Protein AF-A0A085A7H0-F1 (afdb_monomer_lite)

pLDDT: mean 88.13, std 11.01, range [43.56, 97.69]

Secondary structure (DSSP, 8-state):
-----SHHHHHHHHHHHHHHHHHHHHHHHHHHHHHHHHHHHHHHHHHHHHHHHHHHHHHHS---TT-SEEEEEEGGGTEEEEEEE-TTSEEEEEEEETTEEEEEEEEEETTEEEE-TT--BSS--SSSGGGGS--

Structure (mmCIF, N/CA/C/O backbone):
data_AF-A0A085A7H0-F1
#
_entry.id   AF-A0A085A7H0-F1
#
loop_
_atom_site.group_PDB
_atom_site.id
_atom_site.type_symbol
_atom_site.label_atom_id
_atom_site.label_alt_id
_atom_site.label_comp_id
_atom_site.label_asym_id
_atom_site.label_entity_id
_atom_site.label_seq_id
_atom_site.pdbx_PDB_ins_code
_atom_site.Cartn_x
_atom_site.Cartn_y
_atom_site.Cartn_z
_atom_site.occupancy
_atom_site.B_iso_or_equiv
_atom_site.auth_seq_id
_atom_site.auth_comp_id
_atom_site.auth_asym_id
_atom_site.auth_atom_id
_atom_site.pdbx_PDB_model_num
ATOM 1 N N . MET A 1 1 ? 44.334 0.929 -70.797 1.00 43.56 1 MET A N 1
ATOM 2 C CA . MET A 1 1 ? 44.015 -0.314 -70.061 1.00 43.56 1 MET A CA 1
ATOM 3 C C . MET A 1 1 ? 44.138 0.011 -68.576 1.00 43.56 1 MET A C 1
ATOM 5 O O . MET A 1 1 ? 45.223 -0.104 -68.023 1.00 43.56 1 MET A O 1
ATOM 9 N N . ASN A 1 2 ? 43.080 0.563 -67.972 1.00 47.50 2 ASN A N 1
ATOM 10 C CA . ASN A 1 2 ? 43.124 1.065 -66.593 1.00 47.50 2 ASN A CA 1
ATOM 11 C C . ASN A 1 2 ? 42.776 -0.074 -65.636 1.00 47.50 2 ASN A C 1
ATOM 13 O O . ASN A 1 2 ? 41.723 -0.692 -65.759 1.00 47.50 2 ASN A O 1
ATOM 17 N N . ARG A 1 3 ? 43.702 -0.396 -64.731 1.00 55.81 3 ARG A N 1
ATOM 18 C CA . ARG A 1 3 ? 43.581 -1.515 -63.795 1.00 55.81 3 ARG A CA 1
ATOM 19 C C . ARG A 1 3 ? 43.024 -0.994 -62.470 1.00 55.81 3 ARG A C 1
ATOM 21 O O . ARG A 1 3 ? 43.773 -0.547 -61.605 1.00 55.81 3 ARG A O 1
ATOM 28 N N . GLU A 1 4 ? 41.702 -1.016 -62.342 1.00 55.62 4 GLU A N 1
ATOM 29 C CA . GLU A 1 4 ? 40.946 -0.563 -61.168 1.00 55.62 4 GLU A CA 1
ATOM 30 C C . GLU A 1 4 ? 40.969 -1.604 -60.032 1.00 55.62 4 GLU A C 1
ATOM 32 O O . GLU A 1 4 ? 39.954 -2.179 -59.663 1.00 55.62 4 GLU A O 1
ATOM 37 N N . ASN A 1 5 ? 42.140 -1.871 -59.449 1.00 57.03 5 ASN A N 1
ATOM 38 C CA . ASN A 1 5 ? 42.260 -2.868 -58.369 1.00 57.03 5 ASN A CA 1
ATOM 39 C C . ASN A 1 5 ? 42.083 -2.278 -56.951 1.00 57.03 5 ASN A C 1
ATOM 41 O O . ASN A 1 5 ? 42.075 -3.028 -55.979 1.00 57.03 5 ASN A O 1
ATOM 45 N N . GLY A 1 6 ? 41.957 -0.950 -56.811 1.00 59.09 6 GLY A N 1
ATOM 46 C CA . GLY A 1 6 ? 41.834 -0.257 -55.514 1.00 59.09 6 GLY A CA 1
ATOM 47 C C . GLY A 1 6 ? 40.403 0.112 -55.099 1.00 59.09 6 GLY A C 1
ATOM 48 O O . GLY A 1 6 ? 40.132 0.293 -53.915 1.00 59.09 6 GLY A O 1
ATOM 49 N N . ILE A 1 7 ? 39.468 0.192 -56.050 1.00 63.38 7 ILE A N 1
ATOM 50 C CA . ILE A 1 7 ? 38.077 0.599 -55.781 1.00 63.38 7 ILE A CA 1
ATOM 51 C C . ILE A 1 7 ? 37.320 -0.528 -55.058 1.00 63.38 7 ILE A C 1
ATOM 53 O O . ILE A 1 7 ? 36.536 -0.272 -54.145 1.00 63.38 7 ILE A O 1
ATOM 57 N N . SER A 1 8 ? 37.618 -1.789 -55.394 1.00 73.31 8 SER A N 1
ATOM 58 C CA . SER A 1 8 ? 36.950 -2.953 -54.802 1.00 73.31 8 SER A CA 1
ATOM 59 C C . SER A 1 8 ? 37.321 -3.197 -53.332 1.00 73.31 8 SER A C 1
ATOM 61 O O . SER A 1 8 ? 36.482 -3.679 -52.573 1.00 73.31 8 SER A O 1
ATOM 63 N N . SER A 1 9 ? 38.547 -2.869 -52.902 1.00 83.50 9 SER A N 1
ATOM 64 C CA . SER A 1 9 ? 38.970 -3.034 -51.501 1.00 83.50 9 SER A CA 1
ATOM 65 C C . SER A 1 9 ? 38.445 -1.909 -50.609 1.00 83.50 9 SER A C 1
ATOM 67 O O . SER A 1 9 ? 37.971 -2.172 -49.505 1.00 83.50 9 SER A O 1
ATOM 69 N N . LEU A 1 10 ? 38.444 -0.668 -51.108 1.00 88.38 10 LEU A N 1
ATOM 70 C CA . LEU A 1 10 ? 37.836 0.475 -50.422 1.00 88.38 10 LEU A CA 1
ATOM 71 C C . LEU A 1 10 ? 36.329 0.291 -50.229 1.00 88.38 10 LEU A C 1
ATOM 73 O O . LEU A 1 10 ? 35.823 0.532 -49.135 1.00 88.38 10 LEU A O 1
ATOM 77 N N . ALA A 1 11 ? 35.620 -0.187 -51.256 1.00 87.62 11 ALA A N 1
ATOM 78 C CA . ALA A 1 11 ? 34.193 -0.476 -51.157 1.00 87.62 11 ALA A CA 1
ATOM 79 C C . ALA A 1 11 ? 33.893 -1.513 -50.063 1.00 87.62 11 ALA A C 1
ATOM 81 O O . ALA A 1 11 ? 32.960 -1.334 -49.282 1.00 87.62 11 ALA A O 1
ATOM 82 N N . LEU A 1 12 ? 34.715 -2.562 -49.953 1.00 91.00 12 LEU A N 1
ATOM 83 C CA . LEU A 1 12 ? 34.553 -3.592 -48.929 1.00 91.00 12 LEU A CA 1
ATOM 84 C C . LEU A 1 12 ? 34.785 -3.046 -47.512 1.00 91.00 12 LEU A C 1
ATOM 86 O O . LEU A 1 12 ? 33.991 -3.329 -46.621 1.00 91.00 12 LEU A O 1
ATOM 90 N N . VAL A 1 13 ? 35.814 -2.219 -47.304 1.00 92.81 13 VAL A N 1
ATOM 91 C CA . VAL A 1 13 ? 36.079 -1.579 -46.000 1.00 92.81 13 VAL A CA 1
ATOM 92 C C . VAL A 1 13 ? 34.960 -0.608 -45.609 1.00 92.81 13 VAL A C 1
ATOM 94 O O . VAL A 1 13 ? 34.545 -0.561 -44.453 1.00 92.81 13 VAL A O 1
ATOM 97 N N . LEU A 1 14 ? 34.426 0.151 -46.567 1.00 94.25 14 LEU A N 1
ATOM 98 C CA . LEU A 1 14 ? 33.289 1.036 -46.314 1.00 94.25 14 LEU A CA 1
ATOM 99 C C . LEU A 1 14 ? 32.034 0.240 -45.944 1.00 94.25 14 LEU A C 1
ATOM 101 O O . LEU A 1 14 ? 31.344 0.603 -44.994 1.00 94.25 14 LEU A O 1
ATOM 105 N N . LEU A 1 15 ? 31.765 -0.871 -46.636 1.00 94.06 15 LEU A N 1
ATOM 106 C CA . LEU A 1 15 ? 30.648 -1.755 -46.304 1.00 94.06 15 LEU A CA 1
ATOM 107 C C . LEU A 1 15 ? 30.794 -2.356 -44.901 1.00 94.06 15 LEU A C 1
ATOM 109 O O . LEU A 1 15 ? 29.820 -2.355 -44.148 1.00 94.06 15 LEU A O 1
ATOM 113 N N . THR A 1 16 ? 31.990 -2.815 -44.510 1.00 92.69 16 THR A N 1
ATOM 114 C CA . THR A 1 16 ? 32.212 -3.356 -43.158 1.00 92.69 16 THR A CA 1
ATOM 115 C C . THR A 1 16 ? 32.067 -2.284 -42.079 1.00 92.69 16 THR A C 1
ATOM 117 O O . THR A 1 16 ? 31.442 -2.548 -41.052 1.00 92.69 16 THR A O 1
ATOM 120 N N . LEU A 1 17 ? 32.550 -1.059 -42.317 1.00 94.56 17 LEU A N 1
ATOM 121 C CA . LEU A 1 17 ? 32.337 0.086 -41.422 1.00 94.56 17 LEU A CA 1
ATOM 122 C C . LEU A 1 17 ? 30.846 0.425 -41.276 1.00 94.56 17 LEU A C 1
ATOM 124 O O . LEU A 1 17 ? 30.360 0.608 -40.160 1.00 94.56 17 LEU A O 1
ATOM 128 N N . ILE A 1 18 ? 30.093 0.458 -42.379 1.00 95.25 18 ILE A N 1
ATOM 129 C CA . ILE A 1 18 ? 28.650 0.736 -42.361 1.00 95.25 18 ILE A CA 1
ATOM 130 C C . ILE A 1 18 ? 27.904 -0.350 -41.577 1.00 95.25 18 ILE A C 1
ATOM 132 O O . ILE A 1 18 ? 27.136 -0.023 -40.672 1.00 95.25 18 ILE A O 1
ATOM 136 N N . LEU A 1 19 ? 28.174 -1.629 -41.849 1.00 95.38 19 LEU A N 1
ATOM 137 C CA . LEU A 1 19 ? 27.590 -2.753 -41.109 1.00 95.38 19 LEU A CA 1
ATOM 138 C C . LEU A 1 19 ? 27.923 -2.682 -39.612 1.00 95.38 19 LEU A C 1
ATOM 140 O O . LEU A 1 19 ? 27.024 -2.807 -38.781 1.00 95.38 19 LEU A O 1
ATOM 144 N N . GLY A 1 20 ? 29.182 -2.402 -39.263 1.00 93.94 20 GLY A N 1
ATOM 145 C CA . GLY A 1 20 ? 29.611 -2.224 -37.876 1.00 93.94 20 GLY A CA 1
ATOM 146 C C . GLY A 1 20 ? 28.858 -1.092 -37.172 1.00 93.94 20 GLY A C 1
ATOM 147 O O . GLY A 1 20 ? 28.356 -1.279 -36.065 1.00 93.94 20 GLY A O 1
ATOM 148 N N . THR A 1 21 ? 28.698 0.062 -37.828 1.00 93.12 21 THR A N 1
ATOM 149 C CA . THR A 1 21 ? 27.944 1.191 -37.253 1.00 93.12 21 THR A CA 1
ATOM 150 C C . THR A 1 21 ? 26.452 0.900 -37.106 1.00 93.12 21 THR A C 1
ATOM 152 O O . THR A 1 21 ? 25.853 1.325 -36.118 1.00 93.12 21 THR A O 1
ATOM 155 N N . LEU A 1 22 ? 25.846 0.163 -38.040 1.00 91.12 22 LEU A N 1
ATOM 156 C CA . LEU A 1 22 ? 24.442 -0.245 -37.958 1.00 91.12 22 LEU A CA 1
ATOM 157 C C . LEU A 1 22 ? 24.204 -1.213 -36.795 1.00 91.12 22 LEU A C 1
ATOM 159 O O . LEU A 1 22 ? 23.264 -1.005 -36.029 1.00 91.12 22 LEU A O 1
ATOM 163 N N . LEU A 1 23 ? 25.076 -2.209 -36.611 1.00 92.19 23 LEU A N 1
ATOM 164 C CA . LEU A 1 23 ? 24.996 -3.152 -35.490 1.00 92.19 23 LEU A CA 1
ATOM 165 C C . LEU A 1 23 ? 25.157 -2.441 -34.142 1.00 92.19 23 LEU A C 1
ATOM 167 O O . LEU A 1 23 ? 24.341 -2.639 -33.243 1.00 92.19 23 LEU A O 1
ATOM 171 N N . LEU A 1 24 ? 26.154 -1.557 -34.015 1.00 88.88 24 LEU A N 1
ATOM 172 C CA . LEU A 1 24 ? 26.386 -0.803 -32.780 1.00 88.88 24 LEU A CA 1
ATOM 173 C C . LEU A 1 24 ? 25.207 0.121 -32.443 1.00 88.88 24 LEU A C 1
ATOM 175 O O . LEU A 1 24 ? 24.779 0.189 -31.290 1.00 88.88 24 LEU A O 1
ATOM 179 N N . LYS A 1 25 ? 24.649 0.809 -33.449 1.00 82.31 25 LYS A N 1
ATOM 180 C CA . LYS A 1 25 ? 23.467 1.667 -33.278 1.00 82.31 25 LYS A CA 1
ATOM 181 C C . LYS A 1 25 ? 22.220 0.861 -32.918 1.00 82.31 25 LYS A C 1
ATOM 183 O O . LYS A 1 25 ? 21.464 1.293 -32.051 1.00 82.31 25 LYS A O 1
ATOM 188 N N . GLY A 1 26 ? 22.015 -0.294 -33.552 1.00 83.06 26 GLY A N 1
ATOM 189 C CA . GLY A 1 26 ? 20.910 -1.203 -33.243 1.00 83.06 26 GLY A CA 1
ATOM 190 C C . GLY A 1 26 ? 20.968 -1.695 -31.798 1.00 83.06 26 GLY A C 1
ATOM 191 O O . GLY A 1 26 ? 19.994 -1.554 -31.060 1.00 83.06 26 GLY A O 1
ATOM 192 N N . LEU A 1 27 ? 22.142 -2.161 -31.363 1.00 81.94 27 LEU A N 1
ATOM 193 C CA . LEU A 1 27 ? 22.361 -2.638 -30.000 1.00 81.94 27 LEU A CA 1
ATOM 194 C C . LEU A 1 27 ? 22.197 -1.507 -28.969 1.00 81.94 27 LEU A C 1
ATOM 196 O O . LEU A 1 27 ? 21.480 -1.666 -27.984 1.00 81.94 27 LEU A O 1
ATOM 200 N N . SER A 1 28 ? 22.787 -0.332 -29.214 1.00 74.75 28 SER A N 1
ATOM 201 C CA . SER A 1 28 ? 22.658 0.832 -28.323 1.00 74.75 28 SER A CA 1
ATOM 202 C C . SER A 1 28 ? 21.198 1.260 -28.132 1.00 74.75 28 SER A C 1
ATOM 204 O O . SER A 1 28 ? 20.777 1.541 -27.008 1.00 74.75 28 SER A O 1
ATOM 206 N N . ARG A 1 29 ? 20.401 1.243 -29.207 1.00 69.38 29 ARG A N 1
ATOM 207 C CA . ARG A 1 29 ? 18.979 1.591 -29.146 1.00 69.38 29 ARG A CA 1
ATOM 208 C C . ARG A 1 29 ? 18.163 0.553 -28.373 1.00 69.38 29 ARG A C 1
ATOM 210 O O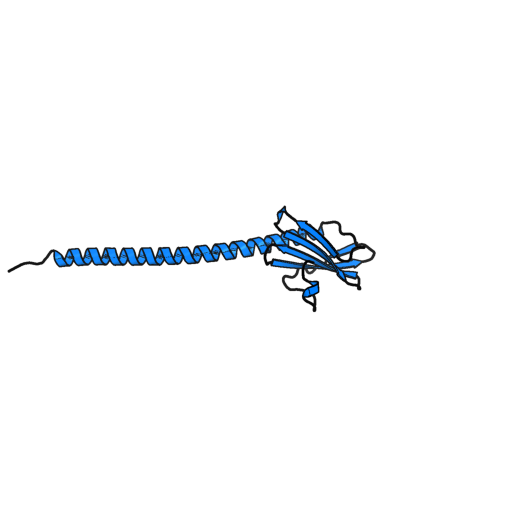 . ARG A 1 29 ? 17.308 0.935 -27.581 1.00 69.38 29 ARG A O 1
ATOM 217 N N . GLN A 1 30 ? 18.472 -0.734 -28.538 1.00 71.88 30 GLN A N 1
ATOM 218 C CA . GLN A 1 30 ? 17.852 -1.817 -27.768 1.00 71.88 30 GLN A CA 1
ATOM 219 C C . GLN A 1 30 ? 18.170 -1.715 -26.265 1.00 71.88 30 GLN A C 1
ATOM 221 O O . GLN A 1 30 ? 17.266 -1.857 -25.441 1.00 71.88 30 GLN A O 1
ATOM 226 N N . HIS A 1 31 ? 19.418 -1.403 -25.894 1.00 61.75 31 HIS A N 1
ATOM 227 C CA . HIS A 1 31 ? 19.800 -1.211 -24.489 1.00 61.75 31 HIS A CA 1
ATOM 228 C C . HIS A 1 31 ? 19.042 -0.059 -23.826 1.00 61.75 31 HIS A C 1
ATOM 230 O O . HIS A 1 31 ? 18.600 -0.196 -22.689 1.00 61.75 31 HIS A O 1
ATOM 236 N N . GLN A 1 32 ? 18.858 1.066 -24.519 1.00 67.56 32 GLN A N 1
ATOM 237 C CA . GLN A 1 32 ? 18.167 2.226 -23.948 1.00 67.56 32 GLN A CA 1
ATOM 238 C C . GLN A 1 32 ? 16.695 1.938 -23.630 1.00 67.56 32 GLN A C 1
ATOM 240 O O . GLN A 1 32 ? 16.220 2.322 -22.563 1.00 67.56 32 GLN A O 1
ATOM 245 N N . THR A 1 33 ? 15.985 1.231 -24.514 1.00 63.41 33 THR A N 1
ATOM 246 C CA . THR A 1 33 ? 14.588 0.838 -24.269 1.00 63.41 33 THR A CA 1
ATOM 247 C C . THR A 1 33 ? 14.467 -0.173 -23.128 1.00 63.41 33 THR A C 1
ATOM 249 O O . THR A 1 33 ? 13.536 -0.089 -22.332 1.00 63.41 33 THR A O 1
ATOM 252 N N . MET A 1 34 ? 15.420 -1.099 -23.001 1.00 65.88 34 MET A N 1
ATOM 253 C CA . MET A 1 34 ? 15.429 -2.066 -21.900 1.00 65.88 34 MET A CA 1
ATOM 254 C C . MET A 1 34 ? 15.702 -1.388 -20.548 1.00 65.88 34 MET A C 1
ATOM 256 O O . MET A 1 34 ? 15.049 -1.699 -19.557 1.00 65.88 34 MET A O 1
ATOM 260 N N . LEU A 1 35 ? 16.623 -0.418 -20.500 1.00 72.38 35 LEU A N 1
ATOM 261 C CA . LEU A 1 35 ? 16.933 0.316 -19.271 1.00 72.38 35 LEU A CA 1
ATOM 262 C C . LEU A 1 35 ? 15.740 1.137 -18.765 1.00 72.38 35 LEU A C 1
ATOM 264 O O . LEU A 1 35 ? 15.475 1.130 -17.565 1.00 72.38 35 LEU A O 1
ATOM 268 N N . SER A 1 36 ? 14.995 1.809 -19.650 1.00 68.69 36 SER A N 1
ATOM 269 C CA . SER A 1 36 ? 13.826 2.589 -19.224 1.00 68.69 36 SER A CA 1
ATOM 270 C C . SER A 1 36 ? 12.710 1.704 -18.658 1.00 68.69 36 SER A C 1
ATOM 272 O O . SER A 1 36 ? 12.134 2.039 -17.623 1.00 68.69 36 SER A O 1
ATOM 274 N N . GLN A 1 37 ? 12.451 0.543 -19.264 1.00 74.75 37 GLN A N 1
ATOM 275 C CA . GLN A 1 37 ? 11.477 -0.425 -18.746 1.00 74.75 37 GLN A CA 1
ATOM 276 C C . GLN A 1 37 ? 11.874 -0.939 -17.358 1.00 74.75 37 GLN A C 1
ATOM 278 O O . GLN A 1 37 ? 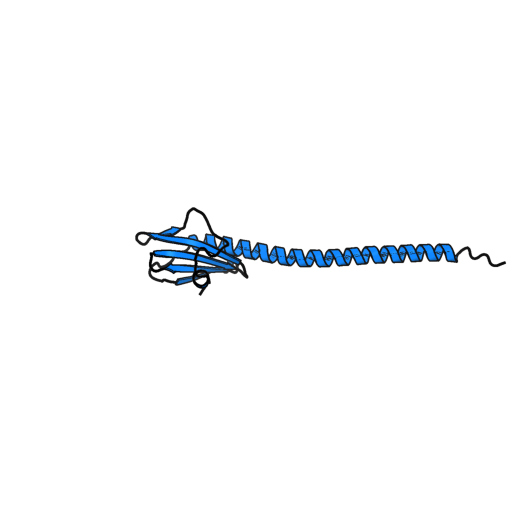11.070 -0.875 -16.429 1.00 74.75 37 GLN A O 1
ATOM 283 N N . VAL A 1 38 ? 13.142 -1.321 -17.176 1.00 82.00 38 VAL A N 1
ATOM 284 C CA . VAL A 1 38 ? 13.651 -1.790 -15.878 1.00 82.00 38 VAL A CA 1
ATOM 285 C C . VAL A 1 38 ? 13.510 -0.719 -14.796 1.00 82.00 38 VAL A C 1
ATOM 287 O O . VAL A 1 38 ? 13.180 -1.044 -13.659 1.00 82.00 38 VAL A O 1
ATOM 290 N N . THR A 1 39 ? 13.715 0.565 -15.110 1.00 79.44 39 THR A N 1
ATOM 291 C CA . THR A 1 39 ? 13.545 1.628 -14.101 1.00 79.44 39 THR A CA 1
ATOM 292 C C . THR A 1 39 ? 12.102 1.777 -13.624 1.00 79.44 39 THR A C 1
ATOM 294 O O . THR A 1 39 ? 11.882 1.975 -12.428 1.00 79.44 39 THR A O 1
ATOM 297 N N . LEU A 1 40 ? 11.122 1.640 -14.523 1.00 84.56 40 LEU A N 1
ATOM 298 C CA . LEU A 1 40 ? 9.702 1.691 -14.169 1.00 84.56 40 LEU A CA 1
ATOM 299 C C . LEU A 1 40 ? 9.303 0.474 -13.329 1.00 84.56 40 LEU A C 1
ATOM 301 O O . LEU A 1 40 ? 8.658 0.628 -12.294 1.00 84.56 40 LEU A O 1
ATOM 305 N N . GLU A 1 41 ? 9.753 -0.719 -13.718 1.00 89.06 41 GLU A N 1
ATOM 306 C CA . GLU A 1 41 ? 9.527 -1.946 -12.949 1.00 89.06 41 GLU A CA 1
ATOM 307 C C . GLU A 1 41 ? 10.158 -1.867 -11.555 1.00 89.06 41 GLU A C 1
ATOM 309 O O . GLU A 1 41 ? 9.520 -2.194 -10.557 1.00 89.06 41 GLU A O 1
ATOM 314 N N . GLN A 1 42 ? 11.392 -1.367 -11.455 1.00 89.56 42 GLN A N 1
ATOM 315 C CA . GLN A 1 42 ? 12.056 -1.161 -10.170 1.00 89.56 42 GLN A CA 1
ATOM 316 C C . GLN A 1 42 ? 11.307 -0.164 -9.286 1.00 89.56 42 GLN A C 1
ATOM 318 O O . GLN A 1 42 ? 11.229 -0.378 -8.076 1.00 89.56 42 GLN A O 1
ATOM 323 N N . ALA A 1 43 ? 10.775 0.920 -9.856 1.00 90.62 43 ALA A N 1
ATOM 324 C CA . ALA A 1 43 ? 9.972 1.881 -9.108 1.00 90.62 43 ALA A CA 1
ATOM 325 C C . ALA A 1 43 ? 8.694 1.221 -8.570 1.00 90.62 43 ALA A C 1
ATOM 327 O O . ALA A 1 43 ? 8.440 1.282 -7.368 1.00 90.62 43 ALA A O 1
ATOM 328 N N . ALA A 1 44 ? 7.972 0.489 -9.422 1.00 92.81 44 ALA A N 1
ATOM 329 C CA . ALA A 1 44 ? 6.764 -0.233 -9.036 1.00 92.81 44 ALA A CA 1
ATOM 330 C C . ALA A 1 44 ? 7.027 -1.276 -7.932 1.00 92.81 44 ALA A C 1
ATOM 332 O O . ALA A 1 44 ? 6.311 -1.326 -6.933 1.00 92.81 44 ALA A O 1
ATOM 333 N N . LEU A 1 45 ? 8.101 -2.064 -8.053 1.00 94.75 45 LEU A N 1
ATOM 334 C CA . LEU A 1 45 ? 8.502 -3.034 -7.027 1.00 94.75 45 LEU A CA 1
ATOM 335 C C . LEU A 1 45 ? 8.868 -2.359 -5.700 1.00 94.75 45 LEU A C 1
ATOM 337 O O . LEU A 1 45 ? 8.526 -2.865 -4.630 1.00 94.75 45 LEU A O 1
ATOM 341 N N . ARG A 1 46 ? 9.553 -1.210 -5.748 1.00 95.25 46 ARG A N 1
ATOM 342 C CA . ARG A 1 46 ? 9.898 -0.440 -4.544 1.00 95.25 46 ARG A CA 1
ATOM 343 C C . ARG A 1 46 ? 8.657 0.103 -3.851 1.00 95.25 46 ARG A C 1
ATOM 345 O O . ARG A 1 46 ? 8.574 -0.007 -2.632 1.00 95.25 46 ARG A O 1
ATOM 352 N N . ASP A 1 47 ? 7.708 0.657 -4.596 1.00 95.62 47 ASP A N 1
ATOM 353 C CA . ASP A 1 47 ? 6.475 1.210 -4.030 1.00 95.62 47 ASP A CA 1
ATOM 354 C C . ASP A 1 47 ? 5.569 0.108 -3.465 1.00 95.62 47 ASP A C 1
ATOM 356 O O . ASP A 1 47 ? 5.048 0.239 -2.357 1.00 95.62 47 ASP A O 1
ATOM 360 N N . SER A 1 48 ? 5.500 -1.042 -4.139 1.00 96.25 48 SER A N 1
ATOM 361 C CA . SER A 1 48 ? 4.879 -2.257 -3.606 1.00 96.25 48 SER A CA 1
ATOM 362 C C . SER A 1 48 ? 5.496 -2.676 -2.262 1.00 96.25 48 SER A C 1
ATOM 364 O O . SER A 1 48 ? 4.790 -2.807 -1.258 1.00 96.25 48 SER A O 1
ATOM 366 N N . ALA A 1 49 ? 6.824 -2.817 -2.200 1.00 96.31 49 ALA A N 1
ATOM 367 C CA . ALA A 1 49 ? 7.528 -3.214 -0.981 1.00 96.31 49 ALA A CA 1
ATOM 368 C C . ALA A 1 49 ? 7.385 -2.179 0.149 1.00 96.31 49 ALA A C 1
ATOM 370 O O . ALA A 1 49 ? 7.238 -2.546 1.318 1.00 96.31 49 ALA A O 1
ATOM 371 N N . ARG A 1 50 ? 7.391 -0.884 -0.186 1.00 97.56 50 ARG A N 1
ATOM 372 C CA . ARG A 1 50 ? 7.136 0.221 0.748 1.00 97.56 50 ARG A CA 1
ATOM 373 C C . ARG A 1 50 ? 5.741 0.145 1.344 1.00 97.56 50 ARG A C 1
ATOM 375 O O . ARG A 1 50 ? 5.616 0.216 2.563 1.00 97.56 50 ARG A O 1
ATOM 382 N N . ALA A 1 51 ? 4.712 -0.044 0.521 1.00 97.12 51 ALA A N 1
ATOM 383 C CA . ALA A 1 51 ? 3.338 -0.153 0.993 1.00 97.12 51 ALA A CA 1
ATOM 384 C C . ALA A 1 51 ? 3.140 -1.392 1.890 1.00 97.12 51 ALA A C 1
ATOM 386 O O . ALA A 1 51 ? 2.536 -1.276 2.955 1.00 97.12 51 ALA A O 1
ATOM 387 N N . GLN A 1 52 ? 3.723 -2.549 1.546 1.00 96.31 52 GLN A N 1
ATOM 388 C CA . GLN A 1 52 ? 3.690 -3.742 2.412 1.00 96.31 52 GLN A CA 1
ATOM 389 C C . GLN A 1 52 ? 4.427 -3.519 3.740 1.00 96.31 52 GLN A C 1
ATOM 391 O O . GLN A 1 52 ? 3.930 -3.896 4.803 1.00 96.31 52 GLN A O 1
ATOM 396 N N . SER A 1 53 ? 5.599 -2.881 3.698 1.00 96.69 53 SER A N 1
ATOM 397 C CA . SER A 1 53 ? 6.386 -2.567 4.899 1.00 96.69 53 SER A CA 1
ATOM 398 C C . SER A 1 53 ? 5.647 -1.584 5.806 1.00 96.69 53 SER A C 1
ATOM 400 O O . SER A 1 53 ? 5.557 -1.800 7.015 1.00 96.69 53 SER A O 1
ATOM 402 N N . ALA A 1 54 ? 5.048 -0.546 5.218 1.00 97.62 54 ALA A N 1
ATOM 403 C CA . ALA A 1 54 ? 4.211 0.413 5.923 1.00 97.62 54 ALA A CA 1
ATOM 404 C C . ALA A 1 54 ? 2.987 -0.263 6.552 1.00 97.62 54 ALA A C 1
ATOM 406 O O . ALA A 1 54 ? 2.639 0.057 7.683 1.00 97.62 54 ALA A O 1
ATOM 407 N N . LEU A 1 55 ? 2.379 -1.248 5.881 1.00 96.75 55 LEU A N 1
ATOM 408 C CA . LEU A 1 55 ? 1.285 -2.029 6.458 1.00 96.75 55 LEU A CA 1
ATOM 409 C C . LEU A 1 55 ? 1.733 -2.776 7.716 1.00 96.75 55 LEU A C 1
ATOM 411 O O . LEU A 1 55 ? 1.051 -2.710 8.735 1.00 96.75 55 LEU A O 1
ATOM 415 N N . GLN A 1 56 ? 2.889 -3.447 7.674 1.00 95.56 56 GLN A N 1
ATOM 416 C CA . GLN A 1 56 ? 3.415 -4.155 8.845 1.00 95.56 56 GLN A CA 1
ATOM 417 C C . GLN A 1 56 ? 3.749 -3.202 9.991 1.00 95.56 56 GLN A C 1
ATOM 419 O O . GLN A 1 56 ? 3.401 -3.493 11.134 1.00 95.56 56 GLN A O 1
ATOM 424 N N . TRP A 1 57 ? 4.352 -2.052 9.687 1.00 96.88 57 TRP A N 1
ATOM 425 C CA . TRP A 1 57 ? 4.559 -0.984 10.662 1.00 96.88 57 TRP A CA 1
ATOM 426 C C . TRP A 1 57 ? 3.228 -0.516 11.270 1.00 96.88 57 TRP A C 1
ATOM 428 O O . TRP A 1 57 ? 3.094 -0.461 12.486 1.00 96.88 57 TRP A O 1
ATOM 438 N N . GLY A 1 58 ? 2.202 -0.297 10.445 1.00 96.06 58 GLY A N 1
ATOM 439 C CA . GLY A 1 58 ? 0.868 0.118 10.877 1.00 96.06 58 GLY A CA 1
ATOM 440 C C . GLY A 1 58 ? 0.189 -0.837 11.860 1.00 96.06 58 GLY A C 1
ATOM 441 O O . GLY A 1 58 ? -0.559 -0.395 12.727 1.00 96.06 58 GLY A O 1
ATOM 442 N N . ARG A 1 59 ? 0.477 -2.142 11.785 1.00 95.00 59 ARG A N 1
ATOM 443 C CA . ARG A 1 59 ? -0.026 -3.131 12.759 1.00 95.00 59 ARG A CA 1
ATOM 444 C C . ARG A 1 59 ? 0.564 -2.949 14.155 1.00 95.00 59 ARG A C 1
ATOM 446 O O . ARG A 1 59 ? -0.028 -3.416 15.122 1.00 95.00 59 ARG A O 1
ATOM 453 N N . MET A 1 60 ? 1.747 -2.344 14.242 1.00 93.94 60 MET A N 1
ATOM 454 C CA . MET A 1 60 ? 2.456 -2.081 15.496 1.00 93.94 60 MET A CA 1
ATOM 455 C C . MET A 1 60 ? 2.051 -0.738 16.112 1.00 93.94 60 MET A C 1
ATOM 457 O O . MET A 1 60 ? 2.392 -0.470 17.261 1.00 93.94 60 MET A O 1
ATOM 461 N N . GLN A 1 61 ? 1.321 0.093 15.364 1.00 94.81 61 GLN A N 1
ATOM 462 C CA . GLN A 1 61 ? 0.846 1.383 15.838 1.00 94.81 61 GLN A CA 1
ATOM 463 C C . GLN A 1 61 ? -0.359 1.227 16.764 1.00 94.81 61 GLN A C 1
ATOM 465 O O . GLN A 1 61 ? -1.197 0.337 16.604 1.00 94.81 61 GLN A O 1
ATOM 470 N N . THR A 1 62 ? -0.465 2.149 17.716 1.00 92.56 62 THR A N 1
ATOM 471 C CA . THR A 1 62 ? -1.663 2.296 18.538 1.00 92.56 62 THR A CA 1
ATOM 472 C C . THR A 1 62 ? -2.714 3.063 17.751 1.00 92.56 62 THR A C 1
ATOM 474 O O . THR A 1 62 ? -2.434 4.136 17.212 1.00 92.56 62 THR A O 1
ATOM 477 N N . TRP A 1 63 ? -3.926 2.520 17.718 1.00 93.81 63 TRP A N 1
ATOM 478 C CA . TRP A 1 63 ? -5.071 3.135 17.065 1.00 93.81 63 TRP A CA 1
ATOM 479 C C . TRP A 1 63 ? -6.219 3.309 18.053 1.00 93.81 63 TRP A C 1
ATOM 481 O O . TRP A 1 63 ? -6.476 2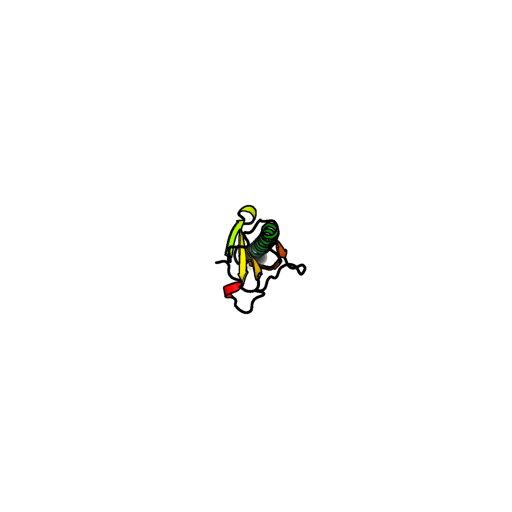.433 18.881 1.00 93.81 63 TRP A O 1
ATOM 491 N N . GLU A 1 64 ? -6.939 4.419 17.948 1.00 90.00 64 GLU A N 1
ATOM 492 C CA . GLU A 1 64 ? -8.056 4.722 18.836 1.00 90.00 64 GLU A CA 1
ATOM 493 C C . GLU A 1 64 ? -9.343 4.057 18.341 1.00 90.00 64 GLU A C 1
ATOM 495 O O . GLU A 1 64 ? -9.930 4.478 17.351 1.00 90.00 64 GLU A O 1
ATOM 500 N N . ALA A 1 65 ? -9.835 3.033 19.034 1.00 81.12 65 ALA A N 1
ATOM 501 C CA . ALA A 1 65 ? -11.032 2.300 18.606 1.00 81.12 65 ALA A CA 1
ATOM 502 C C . ALA A 1 65 ? -12.308 3.168 18.476 1.00 81.12 65 ALA A C 1
ATOM 504 O O . ALA A 1 65 ? -13.246 2.774 17.790 1.00 81.12 65 ALA A O 1
ATOM 505 N N . ALA A 1 66 ? -12.353 4.342 19.117 1.00 82.50 66 ALA A N 1
ATOM 506 C CA . ALA A 1 66 ? -13.489 5.265 19.048 1.00 82.50 66 ALA A CA 1
ATOM 507 C C . ALA A 1 66 ? -13.633 5.962 17.683 1.00 82.50 66 ALA A C 1
ATOM 509 O O . ALA A 1 66 ? -14.728 6.390 17.316 1.00 82.50 66 ALA A O 1
ATOM 510 N N . LEU A 1 67 ? -12.542 6.093 16.925 1.00 85.75 67 LEU A N 1
ATOM 511 C CA . LEU A 1 67 ? -12.546 6.780 15.639 1.00 85.75 67 LEU A CA 1
ATOM 512 C C . LEU A 1 67 ? -12.768 5.777 14.507 1.00 85.75 67 LEU A C 1
ATOM 514 O O . LEU A 1 67 ? -11.928 4.912 14.253 1.00 85.75 67 LEU A O 1
ATOM 518 N N . LYS A 1 68 ? -13.864 5.959 13.757 1.00 88.94 68 LYS A N 1
ATOM 519 C CA . LYS A 1 68 ? -14.184 5.145 12.569 1.00 88.94 68 LYS A CA 1
ATOM 520 C C . LYS A 1 68 ? -13.097 5.178 11.498 1.00 88.94 68 LYS A C 1
ATOM 522 O O . LYS A 1 68 ? -13.030 4.280 10.668 1.00 88.94 68 LYS A O 1
ATOM 527 N N . THR A 1 69 ? -12.288 6.229 11.438 1.00 92.88 69 THR A N 1
ATOM 528 C CA . THR A 1 69 ? -11.215 6.365 10.453 1.00 92.88 69 THR A CA 1
ATOM 529 C C . THR A 1 69 ? -10.077 7.177 11.047 1.00 92.88 69 THR A C 1
ATOM 531 O O . THR A 1 69 ? -10.301 8.259 11.583 1.00 92.88 69 THR A O 1
ATOM 534 N N . GLN A 1 70 ? -8.860 6.658 10.934 1.00 95.06 70 GLN A N 1
ATOM 535 C CA . GLN A 1 70 ? -7.625 7.291 11.389 1.00 95.06 70 GLN A CA 1
ATOM 536 C C . GLN A 1 70 ? -6.532 7.050 10.367 1.00 95.06 70 GLN A C 1
ATOM 538 O O . GLN A 1 70 ? -6.439 5.953 9.828 1.00 95.06 70 GLN A O 1
ATOM 543 N N . CYS A 1 71 ? -5.673 8.038 10.147 1.00 96.25 71 CYS A N 1
ATOM 544 C CA . CYS A 1 71 ? -4.534 7.918 9.248 1.00 96.25 71 CYS A CA 1
ATOM 545 C C . CYS A 1 71 ? -3.264 8.400 9.934 1.00 96.25 71 CYS A C 1
ATOM 547 O O . CYS A 1 71 ? -3.265 9.429 10.607 1.00 96.25 71 CYS A O 1
ATOM 549 N N . GLN A 1 72 ? -2.176 7.664 9.735 1.00 96.50 72 GLN A N 1
ATOM 550 C CA . GLN A 1 72 ? -0.842 8.026 10.184 1.00 96.50 72 GLN A CA 1
ATOM 551 C C . GLN A 1 72 ? 0.114 8.035 8.980 1.00 96.50 72 GLN A C 1
ATOM 553 O O . GLN A 1 72 ? 0.169 7.055 8.225 1.00 96.50 72 GLN A O 1
ATOM 558 N N . PRO A 1 73 ? 0.871 9.127 8.768 1.00 96.88 73 PRO A N 1
ATOM 559 C CA . PRO A 1 73 ? 1.907 9.158 7.747 1.00 96.88 73 PRO A CA 1
ATOM 560 C C . PRO A 1 73 ? 3.089 8.275 8.165 1.00 96.88 73 PRO A C 1
ATOM 562 O O . PRO A 1 73 ? 3.502 8.272 9.324 1.00 96.88 73 PRO A O 1
ATOM 565 N N . ALA A 1 74 ? 3.670 7.565 7.201 1.00 96.81 74 ALA A N 1
ATOM 566 C CA . ALA A 1 74 ? 4.814 6.682 7.387 1.00 96.81 74 ALA A CA 1
ATOM 567 C C . ALA A 1 74 ? 5.985 7.151 6.493 1.00 96.81 74 ALA A C 1
ATOM 569 O O . ALA A 1 74 ? 6.279 6.539 5.458 1.00 96.81 74 ALA A O 1
ATOM 570 N N . PRO A 1 75 ? 6.665 8.260 6.854 1.00 95.56 75 PRO A N 1
ATOM 571 C CA . PRO A 1 75 ? 7.643 8.918 5.983 1.00 95.56 75 PRO A CA 1
ATOM 572 C C . PRO A 1 75 ? 8.852 8.034 5.652 1.00 95.56 75 PRO A C 1
ATOM 574 O O . PRO A 1 75 ? 9.370 8.113 4.542 1.00 95.56 75 PRO A O 1
ATOM 577 N N . ALA A 1 76 ? 9.250 7.134 6.560 1.00 95.12 76 ALA A N 1
ATOM 578 C CA . ALA A 1 76 ? 10.330 6.168 6.331 1.00 95.12 76 ALA A CA 1
ATOM 579 C C . ALA A 1 76 ? 10.077 5.246 5.122 1.00 95.12 76 ALA A C 1
ATOM 581 O O . ALA A 1 76 ? 11.022 4.749 4.512 1.00 95.12 76 ALA A O 1
ATOM 582 N N . PHE A 1 77 ? 8.809 5.048 4.754 1.00 95.38 77 PHE A N 1
ATOM 583 C CA . PHE A 1 77 ? 8.395 4.217 3.627 1.00 95.38 77 PHE A CA 1
ATOM 584 C C . PHE A 1 77 ? 7.790 5.034 2.482 1.00 95.38 77 PHE A C 1
ATOM 586 O O . PHE A 1 77 ? 7.303 4.438 1.532 1.00 95.38 77 PHE A O 1
ATOM 593 N N . ALA A 1 78 ? 7.794 6.373 2.551 1.00 96.31 78 ALA A N 1
ATOM 594 C CA . ALA A 1 78 ? 7.046 7.225 1.620 1.00 96.31 78 ALA A CA 1
ATOM 595 C C . ALA A 1 78 ? 5.594 6.728 1.430 1.00 96.31 78 ALA A C 1
ATOM 597 O O . ALA A 1 78 ? 5.120 6.531 0.308 1.00 96.31 78 ALA A O 1
ATOM 598 N N . ALA A 1 79 ? 4.923 6.438 2.546 1.00 97.19 79 ALA A N 1
ATOM 599 C CA . ALA A 1 79 ? 3.613 5.805 2.561 1.00 97.19 79 ALA A CA 1
ATOM 600 C C . ALA A 1 79 ? 2.671 6.472 3.571 1.00 97.19 79 ALA A C 1
ATOM 602 O O . ALA A 1 79 ? 3.111 7.160 4.493 1.00 97.19 79 ALA A O 1
ATOM 603 N N . THR A 1 80 ? 1.376 6.208 3.425 1.00 97.50 80 THR A N 1
ATOM 604 C CA . THR A 1 80 ? 0.337 6.558 4.402 1.00 97.50 80 THR A CA 1
ATOM 605 C C . THR A 1 80 ? -0.378 5.287 4.822 1.00 97.50 80 THR A C 1
ATOM 607 O O . THR A 1 80 ? -0.681 4.445 3.974 1.00 97.50 80 THR A O 1
ATOM 610 N N . VAL A 1 81 ? -0.654 5.147 6.118 1.00 97.69 81 VAL A N 1
ATOM 611 C CA . VAL A 1 81 ? -1.419 4.021 6.651 1.00 97.69 81 VAL A CA 1
ATOM 612 C C . VAL A 1 81 ? -2.683 4.537 7.309 1.00 97.69 81 VAL A C 1
ATOM 614 O O . VAL A 1 81 ? -2.614 5.434 8.142 1.00 97.69 81 VAL A O 1
ATOM 617 N N . CYS A 1 82 ? -3.825 3.959 6.968 1.00 96.50 82 CYS A N 1
ATOM 618 C CA . CYS A 1 82 ? -5.104 4.302 7.561 1.00 96.50 82 CYS A CA 1
ATOM 619 C C . CYS A 1 82 ? -5.798 3.077 8.131 1.00 96.50 82 CYS A C 1
ATOM 621 O O . CYS A 1 82 ? -5.847 2.032 7.491 1.00 96.50 82 CYS A O 1
ATOM 623 N N . LEU A 1 83 ? -6.373 3.226 9.315 1.00 95.31 83 LEU A N 1
ATOM 624 C CA . LEU A 1 83 ? -7.292 2.274 9.903 1.00 95.31 83 LEU A CA 1
ATOM 625 C C . LEU A 1 83 ? -8.718 2.786 9.729 1.00 95.31 83 LEU A C 1
ATOM 627 O O . LEU A 1 83 ? -9.018 3.923 10.095 1.00 95.31 83 LEU A O 1
ATOM 631 N N . ARG A 1 84 ? -9.598 1.938 9.203 1.00 93.00 84 ARG A N 1
ATOM 632 C CA . ARG A 1 84 ? -11.026 2.221 9.054 1.00 93.00 84 ARG A CA 1
ATOM 633 C C . ARG A 1 84 ? -11.857 1.101 9.668 1.00 93.00 84 ARG A C 1
ATOM 635 O O . ARG A 1 84 ? -11.579 -0.062 9.399 1.00 93.00 84 ARG A O 1
ATOM 642 N N . PHE A 1 85 ? -12.878 1.461 10.440 1.00 91.44 85 PHE A N 1
ATOM 643 C CA . PHE A 1 85 ? -13.885 0.549 10.982 1.00 91.44 85 PHE A CA 1
ATOM 644 C C . PHE A 1 85 ? -15.236 0.735 10.303 1.00 91.44 85 PHE A C 1
ATOM 646 O O . PHE A 1 85 ? -15.629 1.847 9.944 1.00 91.44 85 PHE A O 1
ATOM 653 N N . GLU A 1 86 ? -15.940 -0.379 10.181 1.00 87.94 86 GLU A N 1
ATOM 654 C CA . GLU A 1 86 ? -17.337 -0.498 9.792 1.00 87.94 86 GLU A CA 1
ATOM 655 C C . GLU A 1 86 ? -18.217 -0.663 11.043 1.00 87.94 86 GLU A C 1
ATOM 657 O O . GLU A 1 86 ? -17.724 -0.800 12.166 1.00 87.94 86 GLU A O 1
ATOM 662 N N . ASP A 1 87 ? -19.537 -0.611 10.860 1.00 85.75 87 ASP A N 1
ATOM 663 C CA . ASP A 1 87 ? -20.503 -0.639 11.968 1.00 85.75 87 ASP A CA 1
ATOM 664 C C . ASP A 1 87 ? -20.565 -1.991 12.704 1.00 85.75 87 ASP A C 1
ATOM 666 O O . ASP A 1 87 ? -21.083 -2.070 13.814 1.00 85.75 87 ASP A O 1
ATOM 670 N N . ASP A 1 88 ? -20.018 -3.053 12.113 1.00 88.50 88 ASP A N 1
ATOM 671 C CA . ASP A 1 88 ? -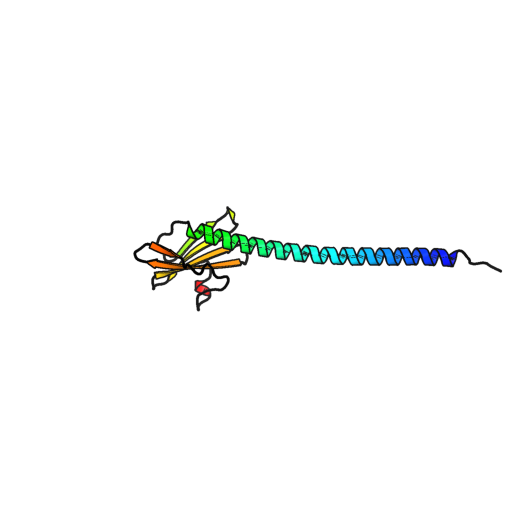20.002 -4.418 12.647 1.00 88.50 88 ASP A CA 1
ATOM 672 C C . ASP A 1 88 ? -18.715 -4.765 13.420 1.00 88.50 88 ASP A C 1
ATOM 674 O O . ASP A 1 88 ? -18.405 -5.941 13.626 1.00 88.50 88 ASP A O 1
ATOM 678 N N . ASN A 1 89 ? -17.947 -3.754 13.843 1.00 89.56 89 ASN A N 1
ATOM 679 C CA . ASN A 1 89 ? -16.623 -3.894 14.462 1.00 89.56 89 ASN A CA 1
ATOM 680 C C . ASN A 1 89 ? -15.565 -4.567 13.570 1.00 89.56 89 ASN A C 1
ATOM 682 O O . ASN A 1 89 ? -14.455 -4.845 14.043 1.00 89.56 89 ASN A O 1
ATOM 686 N N . THR A 1 90 ? -15.850 -4.810 12.292 1.00 91.62 90 THR A N 1
ATOM 687 C CA . THR A 1 90 ? -14.821 -5.179 11.324 1.00 91.62 90 THR A CA 1
ATOM 688 C C . THR A 1 90 ? -14.179 -3.923 10.754 1.00 91.62 90 THR A C 1
ATOM 690 O O . THR A 1 90 ? -14.730 -2.826 10.783 1.00 91.62 90 THR A O 1
ATOM 693 N N . GLY A 1 91 ? -12.949 -4.053 10.288 1.00 92.69 91 GLY A N 1
ATOM 694 C CA . GLY A 1 91 ? -12.201 -2.935 9.762 1.00 92.69 91 GLY A CA 1
ATOM 695 C C . GLY A 1 91 ? -11.088 -3.369 8.835 1.00 92.69 91 GLY A C 1
ATOM 696 O O . GLY A 1 91 ? -10.816 -4.560 8.633 1.00 92.69 91 GLY A O 1
ATOM 697 N N . LEU A 1 92 ? -10.435 -2.363 8.270 1.00 94.81 92 LEU A N 1
ATOM 698 C CA . LEU A 1 92 ? -9.300 -2.506 7.382 1.00 94.81 92 LEU A CA 1
ATOM 699 C C . LEU A 1 92 ? -8.190 -1.558 7.783 1.00 94.81 92 LEU A C 1
ATOM 701 O O . LEU A 1 92 ? -8.389 -0.349 7.896 1.00 94.81 92 LEU A O 1
ATOM 705 N N . LEU A 1 93 ? -7.002 -2.130 7.929 1.00 96.06 93 LEU A N 1
ATOM 706 C CA . LEU A 1 93 ? -5.758 -1.393 7.866 1.00 96.06 93 LEU A CA 1
ATOM 707 C C . LEU A 1 93 ? -5.331 -1.317 6.399 1.00 96.06 93 LEU A C 1
ATOM 709 O O . LEU A 1 93 ? -5.219 -2.344 5.731 1.00 96.06 93 LEU A O 1
ATOM 713 N N . ILE A 1 94 ? -5.118 -0.106 5.906 1.00 97.06 94 ILE A N 1
ATOM 714 C CA . ILE A 1 94 ? -4.840 0.207 4.508 1.00 97.06 94 ILE A CA 1
ATOM 715 C C . ILE A 1 94 ? -3.500 0.921 4.462 1.00 97.06 94 ILE A C 1
ATOM 717 O O . ILE A 1 94 ? -3.361 1.967 5.084 1.00 97.06 94 ILE A O 1
ATOM 721 N N . ALA A 1 95 ? -2.528 0.401 3.724 1.00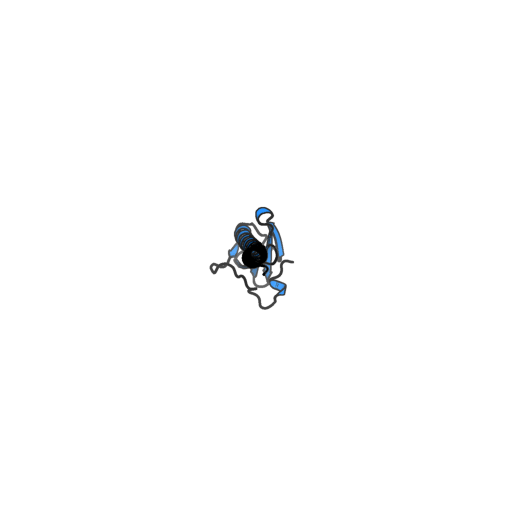 97.50 95 ALA A N 1
ATOM 722 C CA . ALA A 1 95 ? -1.264 1.089 3.488 1.00 97.50 95 ALA A CA 1
ATOM 723 C C . ALA A 1 95 ? -1.124 1.429 2.011 1.00 97.50 95 ALA A C 1
ATOM 725 O O . ALA A 1 95 ? -1.362 0.567 1.166 1.00 97.50 95 ALA A O 1
ATOM 726 N N . ARG A 1 96 ? -0.714 2.662 1.704 1.00 96.94 96 ARG A N 1
ATOM 727 C CA . ARG A 1 96 ? -0.514 3.135 0.331 1.00 96.94 96 ARG A CA 1
ATOM 728 C C . ARG A 1 96 ? 0.850 3.775 0.148 1.00 96.94 96 ARG A C 1
ATOM 730 O O . ARG A 1 96 ? 1.223 4.641 0.935 1.00 96.94 96 ARG A O 1
ATOM 737 N N . SER A 1 97 ? 1.542 3.398 -0.922 1.00 96.69 97 SER A N 1
ATOM 738 C CA . SER A 1 97 ? 2.747 4.068 -1.419 1.00 96.69 97 SER A CA 1
ATOM 739 C C . SER A 1 97 ? 2.681 4.103 -2.944 1.00 96.69 97 SER A C 1
ATOM 741 O O . SER A 1 97 ? 2.484 3.064 -3.575 1.00 96.69 97 SER A O 1
ATOM 743 N N . GLY A 1 98 ? 2.763 5.301 -3.527 1.00 92.75 98 GLY A N 1
ATOM 744 C CA . GLY A 1 98 ? 2.494 5.500 -4.953 1.00 92.75 98 GLY A CA 1
ATOM 745 C C . GLY A 1 98 ? 1.119 4.949 -5.354 1.00 92.75 98 GLY A C 1
ATOM 746 O O . GLY A 1 98 ? 0.097 5.252 -4.723 1.00 92.75 98 GLY A O 1
ATOM 747 N N . ASP A 1 99 ? 1.115 4.093 -6.373 1.00 92.19 99 ASP A N 1
ATOM 748 C CA . ASP A 1 99 ? -0.091 3.439 -6.894 1.00 92.19 99 ASP A CA 1
ATOM 749 C C . ASP A 1 99 ? -0.444 2.131 -6.169 1.00 92.19 99 ASP A C 1
ATOM 751 O O . ASP A 1 99 ? -1.528 1.581 -6.368 1.00 92.19 99 ASP A O 1
ATOM 755 N N . PHE A 1 100 ? 0.430 1.642 -5.287 1.00 95.31 100 PHE A N 1
ATOM 756 C CA . PHE A 1 100 ? 0.226 0.384 -4.580 1.00 95.31 100 PHE A CA 1
ATOM 757 C C . PHE A 1 100 ? -0.540 0.605 -3.286 1.00 95.31 100 PHE A C 1
ATOM 759 O O . PHE A 1 100 ? -0.207 1.476 -2.481 1.00 95.31 100 PHE A O 1
ATOM 766 N N . SER A 1 101 ? -1.568 -0.212 -3.077 1.00 96.19 101 SER A N 1
ATOM 767 C CA . SER A 1 101 ? -2.324 -0.276 -1.832 1.00 96.19 101 SER A CA 1
ATOM 768 C C . SER A 1 101 ? -2.416 -1.721 -1.363 1.00 96.19 101 SER A C 1
ATOM 770 O O . SER A 1 101 ? -2.590 -2.623 -2.177 1.00 96.19 101 SER A O 1
ATOM 772 N N . TYR A 1 102 ? -2.294 -1.922 -0.056 1.00 96.69 102 TYR A N 1
ATOM 773 C CA . TYR A 1 102 ? -2.459 -3.222 0.582 1.00 96.69 102 TYR A CA 1
ATOM 774 C C . TYR A 1 102 ? -3.411 -3.116 1.758 1.00 96.69 102 TYR A C 1
ATOM 776 O O . TYR A 1 102 ? -3.440 -2.104 2.463 1.00 96.69 102 TYR A O 1
ATOM 784 N N . TRP A 1 103 ? -4.163 -4.189 1.976 1.00 96.50 103 TRP A N 1
ATOM 785 C CA . TRP A 1 103 ? -5.234 -4.241 2.957 1.00 96.50 103 TRP A CA 1
ATOM 786 C C . TRP A 1 103 ? -5.028 -5.391 3.924 1.00 96.50 103 TRP A C 1
ATOM 788 O O . TRP A 1 103 ? -4.790 -6.524 3.514 1.00 96.50 103 TRP A O 1
ATOM 798 N N . GLN A 1 104 ? -5.199 -5.134 5.213 1.00 95.69 104 GLN A N 1
ATOM 799 C CA . GLN A 1 104 ? -5.274 -6.180 6.220 1.00 95.69 104 GLN A CA 1
ATOM 800 C C . GLN A 1 104 ? -6.551 -6.029 7.028 1.00 95.69 104 GLN A C 1
ATOM 802 O O . GLN A 1 104 ? -6.828 -4.975 7.597 1.00 95.69 104 GLN A O 1
ATOM 807 N N . SER A 1 105 ? -7.330 -7.108 7.077 1.00 94.38 105 SER A N 1
ATOM 808 C CA . SER A 1 105 ? -8.551 -7.139 7.878 1.00 94.38 105 SER A CA 1
ATOM 809 C C . SER A 1 105 ? -8.216 -7.112 9.362 1.00 94.38 105 SER A C 1
ATOM 811 O O . SER A 1 105 ? -7.261 -7.750 9.816 1.00 94.38 105 SER A O 1
ATOM 813 N N . VAL A 1 106 ? -9.030 -6.387 10.111 1.00 93.69 106 VAL A N 1
ATOM 814 C CA . VAL A 1 106 ? -8.933 -6.248 11.559 1.00 93.69 106 VAL A CA 1
ATOM 815 C C . VAL A 1 106 ? -10.329 -6.293 12.151 1.00 93.69 106 VAL A C 1
ATOM 817 O O . VAL A 1 106 ? -11.286 -5.845 11.530 1.00 93.69 106 VAL A O 1
ATOM 820 N N . VAL A 1 107 ? -10.453 -6.873 13.335 1.00 94.00 107 VAL A N 1
ATOM 821 C CA . VAL A 1 107 ? -11.701 -6.901 14.097 1.00 94.00 107 VAL A CA 1
ATOM 822 C C . VAL A 1 107 ? -11.443 -6.277 15.459 1.00 94.00 107 VAL A C 1
ATOM 824 O O . VAL A 1 107 ? -10.405 -6.533 16.076 1.00 94.00 107 VAL A O 1
ATOM 827 N N . LEU A 1 108 ? -12.379 -5.455 15.920 1.00 92.12 108 LEU A N 1
ATOM 828 C CA . LEU A 1 108 ? -12.387 -4.905 17.266 1.00 92.12 108 LEU A CA 1
ATOM 829 C C . LEU A 1 108 ? -13.131 -5.866 18.206 1.00 92.12 108 LEU A C 1
ATOM 831 O O . LEU A 1 108 ? -14.359 -5.857 18.286 1.00 92.12 108 LEU A O 1
ATOM 835 N N . ASP A 1 109 ? -12.375 -6.688 18.933 1.00 91.12 109 ASP A N 1
ATOM 836 C CA . ASP A 1 109 ? -12.889 -7.661 19.904 1.00 91.12 109 ASP A CA 1
ATOM 837 C C . ASP A 1 109 ? -12.624 -7.163 21.329 1.00 91.12 109 ASP A C 1
ATOM 839 O O . ASP A 1 109 ? -11.473 -7.047 21.752 1.00 91.12 109 ASP A O 1
ATOM 843 N N . LYS A 1 110 ? -13.689 -6.839 22.076 1.00 87.56 110 LYS A N 1
ATOM 844 C CA . LYS A 1 110 ? -13.619 -6.346 23.470 1.00 87.56 110 LYS A CA 1
ATOM 845 C C . LYS A 1 110 ? -12.641 -5.173 23.668 1.00 87.56 110 LYS A C 1
ATOM 847 O O . LYS A 1 110 ? -11.940 -5.106 24.674 1.00 87.56 110 LYS A O 1
ATOM 852 N N . GLY A 1 111 ? -12.583 -4.255 22.702 1.00 85.06 111 GLY A N 1
ATOM 853 C CA . GLY A 1 111 ? -11.686 -3.092 22.742 1.00 85.06 111 GLY A CA 1
ATOM 854 C C . GLY A 1 111 ? -10.254 -3.369 22.269 1.00 85.06 111 GLY A C 1
ATOM 855 O O . GLY A 1 111 ? -9.436 -2.455 22.263 1.00 85.06 111 GLY A O 1
ATOM 856 N N . VAL A 1 112 ? -9.945 -4.600 21.851 1.00 89.38 112 VAL A N 1
ATOM 857 C CA . VAL A 1 112 ? -8.627 -4.997 21.346 1.00 89.38 112 VAL A CA 1
ATOM 858 C C . VAL A 1 112 ? -8.688 -5.230 19.842 1.00 89.38 112 VAL A C 1
ATOM 860 O O . VAL A 1 112 ? -9.579 -5.911 19.332 1.00 89.38 112 VAL A O 1
ATOM 863 N N . LEU A 1 113 ? -7.702 -4.692 19.128 1.00 91.81 113 LEU A N 1
ATOM 864 C CA . LEU A 1 113 ? -7.550 -4.915 17.696 1.00 91.81 113 LEU A CA 1
ATOM 865 C C . LEU A 1 113 ? -6.930 -6.278 17.423 1.00 91.81 113 LEU A C 1
ATOM 867 O O . LEU A 1 113 ? -5.800 -6.560 17.820 1.00 91.81 113 LEU A O 1
ATOM 871 N N . ARG A 1 114 ? -7.670 -7.120 16.704 1.00 92.88 114 ARG A N 1
ATOM 872 C CA . ARG A 1 114 ? -7.203 -8.421 16.232 1.00 92.88 114 ARG A CA 1
ATOM 873 C C . ARG A 1 114 ? -7.069 -8.392 14.719 1.00 92.88 114 ARG A C 1
ATOM 875 O O . ARG A 1 114 ? -8.061 -8.406 13.995 1.00 92.88 114 ARG A O 1
ATOM 882 N N . PHE A 1 115 ? -5.830 -8.351 14.243 1.00 92.50 115 PHE A N 1
ATOM 883 C CA . PHE A 1 115 ? -5.525 -8.453 12.818 1.00 92.50 115 PHE A CA 1
ATOM 884 C C . PHE A 1 115 ? -5.677 -9.896 12.325 1.00 92.50 115 PHE A C 1
ATOM 886 O O . PHE A 1 115 ? -5.318 -10.839 13.032 1.00 92.50 115 PHE A O 1
ATOM 893 N N . SER A 1 116 ? -6.168 -10.061 11.096 1.00 90.94 116 SER A N 1
ATOM 894 C CA . SER A 1 116 ? -6.311 -11.371 10.457 1.00 90.94 116 SER A CA 1
ATOM 895 C C . SER A 1 116 ? -4.967 -12.093 10.329 1.00 90.94 116 SER A C 1
ATOM 897 O O . SER A 1 116 ? -3.950 -11.489 9.970 1.00 90.94 116 SER A O 1
ATOM 899 N N . VAL A 1 117 ? -4.990 -13.403 10.594 1.00 84.12 117 VAL A N 1
ATOM 900 C CA . VAL A 1 117 ? -3.827 -14.303 10.512 1.00 84.12 117 VAL A CA 1
ATOM 901 C C . VAL A 1 117 ? -3.484 -14.652 9.062 1.00 84.12 117 VAL A C 1
ATOM 903 O O . VAL A 1 117 ? -2.329 -14.925 8.758 1.00 84.12 117 VAL A O 1
ATOM 906 N N . HIS A 1 118 ? -4.458 -14.580 8.148 1.00 81.06 118 HIS A N 1
ATOM 907 C CA . HIS A 1 118 ? -4.280 -14.896 6.723 1.00 81.06 118 HIS A CA 1
ATOM 908 C C . HIS A 1 118 ? -3.454 -13.852 5.949 1.00 81.06 118 HIS A C 1
ATOM 910 O O . HIS A 1 118 ? -3.336 -13.942 4.732 1.00 81.06 118 HIS A O 1
ATOM 916 N N . GLY A 1 119 ? -2.856 -12.885 6.648 1.00 83.12 119 GLY A N 1
ATOM 917 C CA . GLY A 1 119 ? -1.967 -11.889 6.070 1.00 83.12 119 GLY A CA 1
ATOM 918 C C . GLY A 1 119 ? -2.704 -10.680 5.505 1.00 83.12 119 GLY A C 1
ATOM 919 O O . GLY A 1 119 ? -3.747 -10.261 6.017 1.00 83.12 119 GLY A O 1
ATOM 920 N N . TRP A 1 120 ? -2.094 -10.086 4.485 1.00 92.56 120 TRP A N 1
ATOM 921 C CA . TRP A 1 120 ? -2.584 -8.919 3.764 1.00 92.56 120 TRP A CA 1
ATOM 922 C C . TRP A 1 120 ? -3.051 -9.312 2.358 1.00 92.56 120 TRP A C 1
ATOM 924 O O . TRP A 1 120 ? -2.673 -10.357 1.839 1.00 92.56 120 TRP A O 1
ATOM 934 N N . SER A 1 121 ? -3.872 -8.461 1.754 1.00 93.25 121 SER A N 1
ATOM 935 C CA . SER A 1 121 ? -4.409 -8.600 0.402 1.00 93.25 121 SER A CA 1
ATOM 936 C C . SER A 1 121 ? -3.915 -7.453 -0.476 1.00 93.25 121 SER A C 1
ATOM 938 O O . SER A 1 121 ? -3.807 -6.318 -0.008 1.00 93.25 121 SER A O 1
ATOM 940 N N . ASP A 1 122 ? -3.626 -7.756 -1.736 1.00 92.56 122 ASP A N 1
ATOM 941 C CA . ASP A 1 122 ? -3.369 -6.822 -2.841 1.00 92.56 122 ASP A CA 1
ATOM 942 C C . ASP A 1 122 ? -4.643 -6.476 -3.633 1.00 92.56 122 ASP A C 1
ATOM 944 O O . ASP A 1 122 ? -4.630 -5.591 -4.486 1.00 92.56 122 ASP A O 1
ATOM 948 N N . PHE A 1 123 ? -5.763 -7.126 -3.310 1.00 91.44 123 PHE A N 1
ATOM 949 C CA . PHE A 1 123 ? -7.098 -6.776 -3.788 1.00 91.44 123 PHE A CA 1
ATOM 950 C C . PHE A 1 123 ? -7.946 -6.187 -2.664 1.00 91.44 123 PHE A C 1
ATOM 952 O O . PHE A 1 123 ? -7.827 -6.587 -1.502 1.00 91.44 123 PHE A O 1
ATOM 959 N N . CYS A 1 124 ? -8.855 -5.278 -3.020 1.00 91.81 124 CYS A N 1
ATOM 960 C CA . CYS A 1 124 ? -9.842 -4.735 -2.093 1.00 91.81 124 CYS A CA 1
ATOM 961 C C . CYS A 1 124 ? -10.720 -5.870 -1.529 1.00 91.81 124 CYS A C 1
ATOM 963 O O . CYS A 1 124 ? -11.458 -6.499 -2.289 1.00 91.81 124 CYS A O 1
ATOM 965 N N . PRO A 1 125 ? -10.693 -6.134 -0.208 1.00 90.38 125 PRO A N 1
ATOM 966 C CA . PRO A 1 125 ? -11.451 -7.231 0.394 1.00 90.38 125 PRO A CA 1
ATOM 967 C C . PRO A 1 125 ? -12.918 -6.862 0.678 1.00 90.38 125 PRO A C 1
ATOM 969 O O . PRO A 1 125 ? -13.598 -7.567 1.424 1.00 90.38 125 PRO A O 1
ATOM 972 N N . ARG A 1 126 ? -13.409 -5.736 0.147 1.00 90.69 126 ARG A N 1
ATOM 973 C CA . ARG A 1 126 ? -14.791 -5.265 0.308 1.00 90.69 126 ARG A CA 1
ATOM 974 C C . ARG A 1 126 ? -15.508 -5.256 -1.025 1.00 90.69 126 ARG A C 1
ATOM 976 O O . ARG A 1 126 ? -14.896 -5.083 -2.072 1.00 90.69 126 ARG A O 1
ATOM 983 N N . LYS A 1 127 ? -16.832 -5.413 -0.963 1.00 88.81 127 LYS A N 1
ATOM 984 C CA . LYS A 1 127 ? -17.696 -5.304 -2.145 1.00 88.81 127 LYS A CA 1
ATOM 985 C C . LYS A 1 127 ? -17.678 -3.888 -2.720 1.00 88.81 127 LYS A C 1
ATOM 987 O O . LYS A 1 127 ? -17.683 -3.722 -3.933 1.00 88.81 127 LYS A O 1
ATOM 992 N N . GLU A 1 128 ? -17.640 -2.882 -1.851 1.00 89.75 128 GLU A N 1
ATOM 993 C CA . GLU A 1 128 ? -17.608 -1.474 -2.238 1.00 89.75 128 GLU A CA 1
ATOM 994 C C . GLU A 1 128 ? -16.169 -0.954 -2.269 1.00 89.75 128 GLU A C 1
ATOM 996 O O . GLU A 1 128 ? -15.476 -0.925 -1.251 1.00 89.75 128 GLU A O 1
ATOM 1001 N N . SER A 1 129 ? -15.721 -0.500 -3.441 1.00 87.25 129 SER A N 1
ATOM 1002 C CA . SER A 1 129 ? -14.348 -0.023 -3.649 1.00 87.25 129 SER A CA 1
ATOM 1003 C C . SER A 1 129 ? -14.012 1.230 -2.835 1.00 87.25 129 SER A C 1
ATOM 1005 O O . SER A 1 129 ? -12.866 1.391 -2.414 1.00 87.25 129 SER A O 1
ATOM 1007 N N . ALA A 1 130 ? -15.001 2.083 -2.553 1.00 88.19 130 ALA A N 1
ATOM 1008 C CA . ALA A 1 130 ? -14.844 3.277 -1.723 1.00 88.19 130 ALA A CA 1
ATOM 1009 C C . ALA A 1 130 ? -14.347 2.944 -0.302 1.00 88.19 130 ALA A C 1
ATOM 1011 O O . ALA A 1 130 ? -13.537 3.678 0.266 1.00 88.19 130 ALA A O 1
ATOM 1012 N N . LEU A 1 131 ? -14.746 1.790 0.247 1.00 88.19 131 LEU A N 1
ATOM 1013 C CA . LEU A 1 131 ? -14.325 1.349 1.581 1.00 88.19 131 LEU A CA 1
ATOM 1014 C C . LEU A 1 131 ? -12.836 0.984 1.642 1.00 88.19 131 LEU A C 1
ATOM 1016 O O . LEU A 1 131 ? -12.238 1.039 2.716 1.00 88.19 131 LEU A O 1
ATOM 1020 N N . CYS A 1 132 ? -12.224 0.685 0.497 1.00 91.25 132 CYS A N 1
ATOM 1021 C CA . CYS A 1 132 ? -10.813 0.334 0.368 1.00 91.25 132 CYS A CA 1
ATOM 1022 C C . CYS A 1 132 ? -9.902 1.525 0.046 1.00 91.25 132 CYS A C 1
ATOM 1024 O O . CYS A 1 132 ? -8.682 1.360 0.013 1.00 91.25 132 CYS A O 1
ATOM 1026 N N . GLN A 1 133 ? -10.455 2.713 -0.203 1.00 89.25 133 GLN A N 1
ATOM 1027 C CA . GLN A 1 133 ? -9.662 3.906 -0.486 1.00 89.25 133 GLN A CA 1
ATOM 1028 C C . GLN A 1 133 ? -9.257 4.611 0.808 1.00 89.25 133 GLN A C 1
ATOM 1030 O O . GLN A 1 133 ? -10.061 4.737 1.735 1.00 89.25 133 GLN A O 1
ATOM 1035 N N . ILE A 1 134 ? -8.011 5.086 0.853 1.00 87.31 134 ILE A N 1
ATOM 1036 C CA . ILE A 1 134 ? -7.572 6.031 1.883 1.00 87.31 134 ILE A CA 1
ATOM 1037 C C . ILE A 1 134 ? -8.464 7.287 1.782 1.00 87.31 134 ILE A C 1
ATOM 1039 O O . ILE A 1 134 ? -8.730 7.709 0.655 1.00 87.31 134 ILE A O 1
ATOM 1043 N N . PRO A 1 135 ? -8.986 7.806 2.910 1.00 78.75 135 PRO A N 1
ATOM 1044 C CA . PRO A 1 135 ? -9.818 9.008 2.926 1.00 78.75 135 PRO A CA 1
ATOM 1045 C C . PRO A 1 135 ? -9.067 10.265 2.481 1.00 78.75 135 PRO A C 1
ATOM 1047 O O . PRO A 1 135 ? -7.823 10.301 2.630 1.00 78.75 135 PRO A O 1
#

Radius of gyration: 29.02 Å; chains: 1; bounding box: 64×24×94 Å

Foldseek 3Di:
DDDPPPVVVVVVVVVVVVVVVVVVVVVVVVVVVVVVVVVVVVVVVLQQVLQLVVLVVVVVDDDQLVDQKDKDDDVVSCKIWMWHADPQQKIWIWIGGDPFIKIWIWGQDPNDIDTDPVGIDSDDPDPDVVRRDRD

Organism: NCBI:txid1005994

InterPro domains:
  IPR019652 Protein of unknown function DUF2509 [NF008569] (1-135)
  IPR019652 Protein of unknown function DUF2509 [PF10713] (16-132)

Sequence (135 aa):
MNRENGISSLALVLLTLILGTLLLKGLSRQ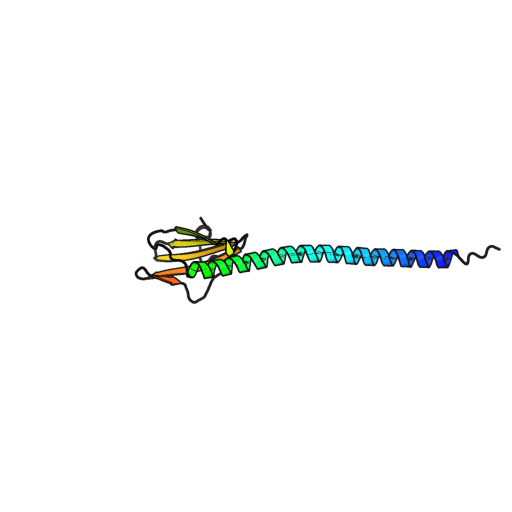HQTMLSQVTLEQAALRDSARAQSALQWGRMQTWEAALKTQCQPAPAFAATVCLRFEDDNTGLLIARSGDFSYWQSVVLDKGVLRFSVHGWSDFCPRKESALCQIP